Protein AF-A0A6M0C5G7-F1 (afdb_monomer_lite)

Radius of gyration: 16.17 Å; chains: 1; bounding box: 45×23×33 Å

Sequence (48 aa):
WFMNLADASEKLEAWRRHYNEDRPHSAIGYNVPISVHYPVGITSLPSG

Foldseek 3Di:
DAPDPVSVVVVVVVVVCCQQPPAQDVVVVRDHNVV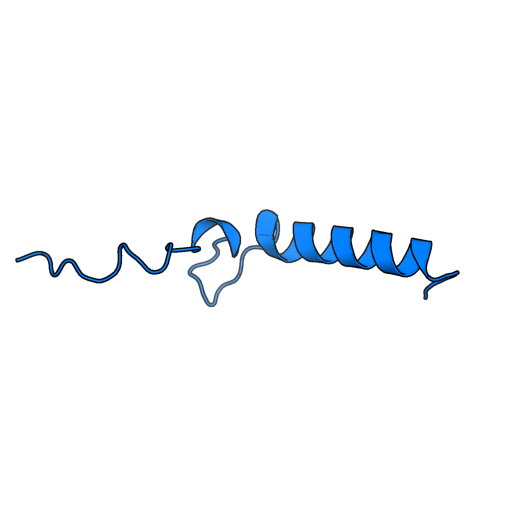PPDPPPPPPDDDD

Secondary structure (DSSP, 8-state):
--SSHHHHHHHHHHHHHIIIII--BGGGTTB-GGGG---TTSS-----

pLDDT: mean 85.79, std 17.35, range [44.25, 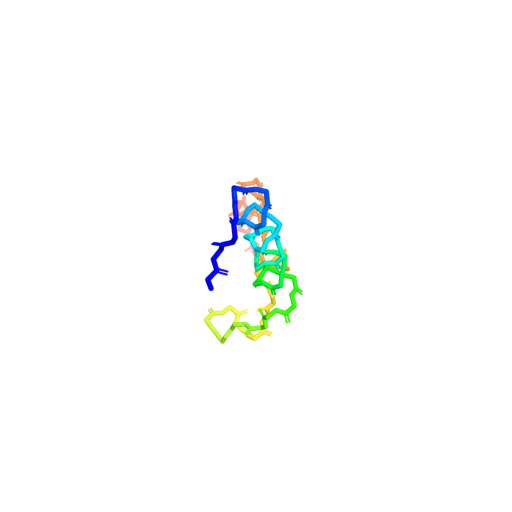98.06]

Structure (mmCIF, N/CA/C/O backbone):
data_AF-A0A6M0C5G7-F1
#
_entry.id   AF-A0A6M0C5G7-F1
#
loop_
_atom_site.group_PDB
_atom_site.id
_atom_site.type_symbol
_atom_site.label_atom_id
_atom_site.label_alt_id
_atom_site.label_comp_id
_atom_site.label_asym_id
_atom_site.label_entity_id
_atom_site.label_seq_id
_atom_site.pdbx_PDB_ins_code
_atom_site.Cartn_x
_atom_site.Cartn_y
_atom_site.Cartn_z
_atom_site.occupancy
_atom_site.B_iso_or_equiv
_atom_site.auth_seq_id
_atom_site.auth_comp_id
_atom_site.auth_asym_id
_atom_site.auth_atom_id
_atom_site.pdbx_PDB_model_num
ATOM 1 N N . TRP A 1 1 ? 11.570 -8.574 -7.021 1.00 85.06 1 TRP A N 1
ATOM 2 C CA . TRP A 1 1 ? 12.333 -8.021 -8.157 1.00 85.06 1 TRP A CA 1
ATOM 3 C C . TRP A 1 1 ? 11.436 -8.000 -9.386 1.00 85.06 1 TRP A C 1
ATOM 5 O O . TRP A 1 1 ? 10.615 -8.912 -9.519 1.00 85.06 1 TRP A O 1
ATOM 15 N N . PHE A 1 2 ? 11.545 -6.963 -10.219 1.00 92.75 2 PHE A N 1
ATOM 16 C CA . PHE A 1 2 ? 10.772 -6.830 -11.456 1.00 92.75 2 PHE A CA 1
ATOM 17 C C . PHE A 1 2 ? 11.665 -7.096 -12.657 1.00 92.75 2 PHE A C 1
ATOM 19 O O . PHE A 1 2 ? 12.784 -6.592 -12.713 1.00 92.75 2 PHE A O 1
ATOM 26 N N . MET A 1 3 ? 11.167 -7.883 -13.603 1.00 92.44 3 MET A N 1
ATOM 27 C CA . MET A 1 3 ? 11.916 -8.240 -14.808 1.00 92.44 3 MET A CA 1
ATOM 28 C C . MET A 1 3 ? 11.778 -7.181 -15.909 1.00 92.44 3 MET A C 1
ATOM 30 O O . MET A 1 3 ? 12.705 -6.976 -16.686 1.00 92.44 3 MET A O 1
ATOM 34 N N . ASN A 1 4 ? 10.629 -6.503 -15.975 1.00 96.12 4 ASN A N 1
ATOM 35 C CA . ASN A 1 4 ? 10.331 -5.391 -16.881 1.00 96.12 4 ASN A CA 1
ATOM 36 C C . ASN A 1 4 ? 9.103 -4.605 -16.367 1.00 96.12 4 ASN A C 1
ATOM 38 O O . ASN A 1 4 ? 8.550 -4.927 -15.313 1.00 96.12 4 ASN A O 1
ATOM 42 N N . LEU A 1 5 ? 8.671 -3.577 -17.107 1.00 97.62 5 LEU A N 1
ATOM 43 C CA . LEU A 1 5 ? 7.525 -2.744 -16.722 1.00 97.62 5 LEU A CA 1
ATOM 44 C C . LEU A 1 5 ? 6.200 -3.523 -16.682 1.00 97.62 5 LEU A C 1
ATOM 46 O O . LEU A 1 5 ? 5.402 -3.290 -15.782 1.00 97.62 5 LEU A O 1
ATOM 50 N N . ALA A 1 6 ? 5.981 -4.463 -17.605 1.00 97.75 6 ALA A N 1
ATOM 51 C CA . ALA A 1 6 ? 4.755 -5.262 -17.630 1.00 97.75 6 ALA A CA 1
ATOM 52 C C . ALA A 1 6 ? 4.645 -6.165 -16.388 1.00 97.75 6 ALA A C 1
ATOM 54 O O . ALA A 1 6 ? 3.604 -6.184 -15.738 1.00 97.75 6 ALA A O 1
ATOM 55 N N . ASP A 1 7 ? 5.743 -6.821 -15.999 1.00 97.88 7 ASP A N 1
ATOM 56 C CA . ASP A 1 7 ? 5.831 -7.617 -14.766 1.00 97.88 7 ASP A CA 1
ATOM 57 C C . ASP A 1 7 ? 5.602 -6.754 -13.512 1.00 97.88 7 ASP A C 1
ATOM 59 O O . ASP A 1 7 ? 4.940 -7.173 -12.562 1.00 97.88 7 ASP A O 1
ATOM 63 N N . ALA A 1 8 ? 6.105 -5.515 -13.509 1.00 97.75 8 ALA A N 1
ATOM 64 C CA . ALA A 1 8 ? 5.840 -4.573 -12.426 1.00 97.75 8 ALA A CA 1
ATOM 65 C C . ALA A 1 8 ? 4.357 -4.188 -12.334 1.00 97.75 8 ALA A C 1
ATOM 67 O O . ALA A 1 8 ? 3.793 -4.218 -11.240 1.00 97.75 8 ALA A O 1
ATOM 68 N N . SER A 1 9 ? 3.719 -3.873 -13.464 1.00 98.06 9 SER A N 1
ATOM 69 C CA . SER A 1 9 ? 2.291 -3.549 -13.519 1.00 98.06 9 SER A CA 1
ATOM 70 C C . SER A 1 9 ? 1.419 -4.716 -13.060 1.00 98.06 9 SER A C 1
ATOM 72 O O . SER A 1 9 ? 0.519 -4.517 -12.248 1.00 98.06 9 SER A O 1
ATOM 74 N N . GLU A 1 10 ? 1.708 -5.936 -13.515 1.00 98.06 10 GLU A N 1
ATOM 75 C CA . GLU A 1 10 ? 0.959 -7.131 -13.122 1.00 98.06 10 GLU A CA 1
ATOM 76 C C . GLU A 1 10 ? 1.046 -7.379 -11.612 1.00 98.06 10 GLU A C 1
ATOM 78 O O . GLU A 1 10 ? 0.025 -7.521 -10.935 1.00 98.06 10 GLU A O 1
ATOM 83 N N . LYS A 1 11 ? 2.262 -7.363 -11.058 1.00 97.62 11 LYS A N 1
ATOM 84 C CA . LYS A 1 11 ? 2.482 -7.567 -9.621 1.00 97.62 11 LYS A CA 1
ATOM 85 C C . LYS A 1 11 ? 1.844 -6.471 -8.773 1.00 97.62 11 LYS A C 1
ATOM 87 O O . LYS A 1 11 ? 1.342 -6.763 -7.688 1.00 97.62 11 LYS A O 1
ATOM 92 N N . LEU A 1 12 ? 1.852 -5.225 -9.245 1.00 97.62 12 LEU A N 1
ATOM 93 C CA . LEU A 1 12 ? 1.222 -4.110 -8.543 1.00 97.62 12 LEU A CA 1
ATOM 94 C C . LEU A 1 12 ? -0.305 -4.243 -8.526 1.00 97.62 12 LEU A C 1
ATOM 96 O O . LEU A 1 12 ? -0.910 -4.065 -7.471 1.00 97.62 12 LEU A O 1
ATOM 100 N N . GLU A 1 13 ? -0.927 -4.620 -9.645 1.00 97.81 13 GLU A N 1
ATOM 101 C CA . GLU A 1 13 ? -2.372 -4.870 -9.685 1.00 97.81 13 GLU A CA 1
ATOM 102 C C . GLU A 1 13 ? -2.772 -6.078 -8.836 1.00 97.81 13 GLU A C 1
ATOM 104 O O . GLU A 1 13 ? -3.769 -6.020 -8.113 1.00 97.81 13 GLU A O 1
ATOM 109 N N . ALA A 1 14 ? -1.973 -7.149 -8.855 1.00 98.00 14 ALA A N 1
ATOM 110 C CA . ALA A 1 14 ? -2.182 -8.299 -7.983 1.00 98.00 14 ALA A CA 1
ATOM 111 C C . ALA A 1 14 ? -2.110 -7.896 -6.501 1.00 98.00 14 ALA A C 1
ATOM 113 O O . ALA A 1 14 ? -2.985 -8.258 -5.713 1.00 98.00 14 ALA A O 1
ATOM 114 N N . TRP A 1 15 ? -1.115 -7.087 -6.126 1.00 97.56 15 TRP A N 1
ATOM 115 C CA . TRP A 1 15 ? -0.988 -6.575 -4.764 1.00 97.56 15 TRP A CA 1
ATOM 116 C C . TRP A 1 15 ? -2.162 -5.671 -4.373 1.00 97.56 15 TRP A C 1
ATOM 118 O O . TRP A 1 15 ? -2.712 -5.826 -3.283 1.00 97.56 15 TRP A O 1
ATOM 128 N N . ARG A 1 16 ? -2.584 -4.764 -5.264 1.00 97.75 16 ARG A N 1
ATOM 129 C CA . ARG A 1 16 ? -3.717 -3.856 -5.034 1.00 97.75 16 ARG A CA 1
ATOM 130 C C . ARG A 1 16 ? -5.006 -4.628 -4.761 1.00 97.75 16 ARG A C 1
ATOM 132 O O . ARG A 1 16 ? -5.722 -4.273 -3.828 1.00 97.75 16 ARG A O 1
ATOM 139 N N . ARG A 1 17 ? -5.295 -5.670 -5.550 1.00 97.12 17 ARG A N 1
ATOM 140 C CA . ARG A 1 17 ? -6.461 -6.545 -5.341 1.00 97.12 17 ARG A CA 1
ATOM 141 C C . ARG A 1 17 ? -6.367 -7.264 -4.004 1.00 97.12 17 ARG A C 1
ATOM 143 O O . ARG A 1 17 ? -7.224 -7.058 -3.158 1.00 97.12 17 ARG A O 1
ATOM 150 N N . HIS A 1 18 ? -5.274 -7.981 -3.754 1.00 97.56 18 HIS A N 1
ATOM 151 C CA . HIS A 1 18 ? -5.101 -8.7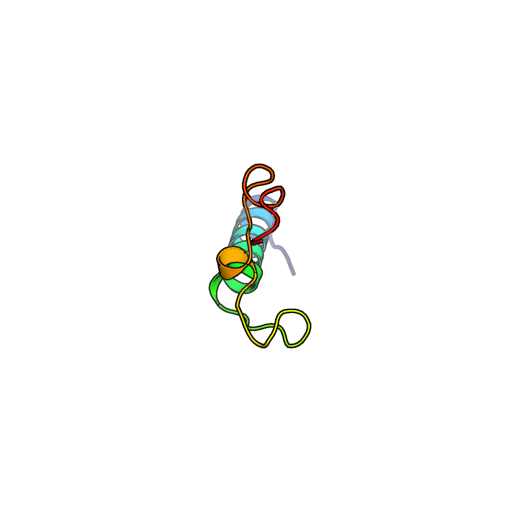31 -2.508 1.00 97.56 18 HIS A CA 1
ATOM 152 C C . HIS A 1 18 ? -5.215 -7.839 -1.258 1.00 97.56 18 HIS A C 1
ATOM 154 O O . HIS A 1 18 ? -5.870 -8.192 -0.280 1.00 97.56 18 HIS A O 1
ATOM 160 N N . TYR A 1 19 ? -4.604 -6.652 -1.277 1.00 96.69 19 TYR A N 1
ATOM 161 C CA . TYR A 1 19 ? -4.691 -5.720 -0.154 1.00 96.69 19 TYR A CA 1
ATOM 162 C C . TYR A 1 19 ? -6.124 -5.233 0.085 1.00 96.69 19 TYR A C 1
ATOM 164 O O . TYR A 1 19 ? -6.557 -5.150 1.232 1.00 96.69 19 TYR A O 1
ATOM 172 N N . ASN A 1 20 ? -6.851 -4.902 -0.981 1.00 95.62 20 ASN A N 1
ATOM 173 C CA . ASN A 1 20 ? -8.177 -4.302 -0.866 1.00 95.62 20 ASN A CA 1
ATOM 174 C C . ASN A 1 20 ? -9.303 -5.320 -0.670 1.00 95.62 20 ASN A C 1
ATOM 176 O O . ASN A 1 20 ? -10.312 -4.971 -0.058 1.00 95.62 20 ASN A O 1
ATOM 180 N N . GLU A 1 21 ? -9.143 -6.532 -1.194 1.00 95.81 21 GLU A N 1
ATOM 181 C CA . GLU A 1 21 ? -10.214 -7.525 -1.328 1.00 95.81 21 GLU A CA 1
ATOM 182 C C . GLU A 1 21 ? -10.026 -8.724 -0.394 1.00 95.81 21 GLU A C 1
ATOM 184 O O . GLU A 1 21 ? -11.021 -9.231 0.113 1.00 95.81 21 GLU A O 1
ATOM 189 N N . ASP A 1 22 ? -8.785 -9.117 -0.086 1.00 96.56 22 ASP A N 1
ATOM 190 C CA . ASP A 1 22 ? -8.517 -10.373 0.633 1.00 96.56 22 ASP A CA 1
ATOM 191 C C . ASP A 1 22 ? -7.938 -10.161 2.034 1.00 96.56 22 ASP A C 1
ATOM 193 O O . ASP A 1 22 ? -8.102 -11.003 2.918 1.00 96.56 22 ASP A O 1
ATOM 197 N N . ARG A 1 23 ? -7.231 -9.047 2.264 1.00 96.44 23 ARG A N 1
ATOM 198 C CA . ARG A 1 23 ? -6.506 -8.819 3.518 1.00 96.44 23 ARG A CA 1
ATOM 199 C C . ARG A 1 23 ? -7.377 -8.101 4.558 1.00 96.44 23 ARG A C 1
ATOM 201 O O . ARG A 1 23 ? -7.657 -6.912 4.391 1.00 96.44 23 ARG A O 1
ATOM 208 N N . PRO A 1 24 ? -7.755 -8.754 5.673 1.00 95.00 24 PRO A N 1
ATOM 209 C CA . PRO A 1 24 ? -8.440 -8.082 6.768 1.00 95.00 24 PRO A CA 1
ATOM 210 C C . PRO A 1 24 ? -7.481 -7.178 7.552 1.00 95.00 24 PRO A C 1
ATOM 212 O O . PRO A 1 24 ? -6.328 -7.533 7.813 1.00 95.00 24 PRO A O 1
ATOM 215 N N . HIS A 1 25 ? -7.967 -6.006 7.957 1.00 95.00 25 HIS A N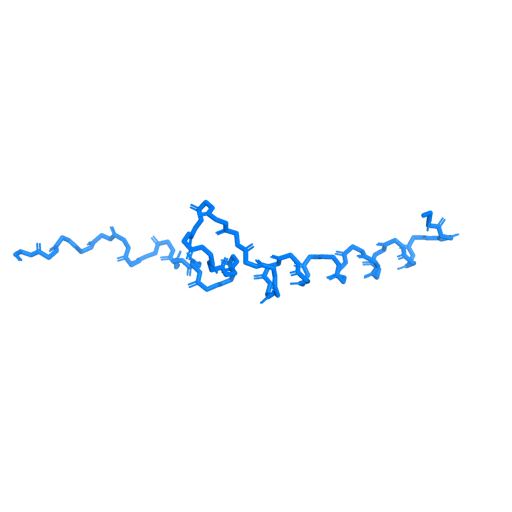 1
ATOM 216 C CA . HIS A 1 25 ? -7.185 -5.003 8.679 1.00 95.00 25 HIS A CA 1
ATOM 217 C C . HIS A 1 25 ? -7.834 -4.684 10.028 1.00 95.00 25 HIS A C 1
ATOM 219 O O . HIS A 1 25 ? -8.993 -4.278 10.101 1.00 95.00 25 HIS A O 1
ATOM 225 N N . SER A 1 26 ? -7.075 -4.812 11.118 1.00 95.25 26 SER A N 1
ATOM 226 C CA . SER A 1 26 ? -7.575 -4.560 12.478 1.00 95.25 26 SER A CA 1
ATOM 227 C C . SER A 1 26 ? -8.060 -3.119 12.683 1.00 95.25 26 SER A C 1
ATOM 229 O O . SER A 1 26 ? -9.044 -2.905 13.383 1.00 95.25 26 SER A O 1
ATOM 231 N N . ALA A 1 27 ? -7.438 -2.144 12.011 1.00 93.81 27 ALA A N 1
ATOM 232 C CA . ALA A 1 27 ? -7.829 -0.731 12.059 1.00 93.81 27 ALA A CA 1
ATOM 233 C C . ALA A 1 27 ? -9.260 -0.457 11.551 1.00 93.81 27 ALA A C 1
ATOM 235 O O . ALA A 1 27 ? -9.839 0.566 11.899 1.00 93.81 27 ALA A O 1
ATOM 236 N N . ILE A 1 28 ? -9.833 -1.368 10.757 1.00 92.31 28 ILE A N 1
ATOM 237 C CA . ILE A 1 28 ? -11.209 -1.294 10.233 1.00 92.31 28 ILE A CA 1
ATOM 238 C C . ILE A 1 28 ? -12.061 -2.477 10.716 1.00 92.31 28 ILE A C 1
ATOM 240 O O . ILE A 1 28 ? -12.973 -2.935 10.029 1.00 92.31 28 ILE A O 1
ATOM 244 N N . GLY A 1 29 ? -11.751 -2.999 11.906 1.00 95.38 29 GLY A N 1
ATOM 245 C CA . GLY A 1 29 ? -12.540 -4.053 12.545 1.00 95.38 29 GLY A CA 1
ATOM 246 C C . GLY A 1 29 ? -12.341 -5.439 11.934 1.00 95.38 29 GLY A C 1
ATOM 247 O O . GLY A 1 29 ? -13.282 -6.219 11.898 1.00 95.38 29 GLY A O 1
ATOM 248 N N . TYR A 1 30 ? -11.132 -5.739 11.445 1.00 95.12 30 TYR A N 1
ATOM 249 C CA . TYR A 1 30 ? -10.801 -6.990 10.744 1.00 95.12 30 TYR A CA 1
ATOM 250 C C . TYR A 1 30 ? -11.574 -7.203 9.437 1.00 95.12 30 TYR A C 1
ATOM 252 O O . TYR A 1 30 ? -11.694 -8.324 8.955 1.00 95.12 30 TYR A O 1
ATOM 260 N N . ASN A 1 31 ? -12.033 -6.116 8.823 1.00 94.31 31 ASN A N 1
ATOM 261 C CA . ASN A 1 31 ? -12.638 -6.135 7.499 1.00 94.31 31 ASN A CA 1
ATOM 262 C C . ASN A 1 31 ? -11.601 -5.877 6.400 1.00 94.31 31 ASN A C 1
ATOM 264 O O . ASN A 1 31 ? -10.495 -5.391 6.662 1.00 94.31 31 ASN A O 1
ATOM 268 N N . VAL A 1 32 ? -11.968 -6.192 5.158 1.00 95.88 32 VAL A N 1
ATOM 269 C CA . VAL A 1 32 ? -11.182 -5.856 3.962 1.00 95.88 32 VAL A CA 1
ATOM 270 C C . VAL A 1 32 ? -11.506 -4.424 3.507 1.00 95.88 32 VAL A C 1
ATOM 272 O O . VAL A 1 32 ? -12.661 -4.007 3.629 1.00 95.88 32 VAL A O 1
ATOM 275 N N . PRO A 1 33 ? -10.545 -3.638 2.988 1.00 94.94 33 PRO A N 1
ATOM 276 C CA . PRO A 1 33 ? -10.764 -2.229 2.645 1.00 94.94 33 PRO A CA 1
ATOM 277 C C . PRO A 1 33 ? -11.959 -1.963 1.721 1.00 94.94 33 PRO A C 1
ATOM 279 O O . PRO A 1 33 ? -12.679 -0.987 1.924 1.00 94.94 33 PRO A O 1
ATOM 282 N N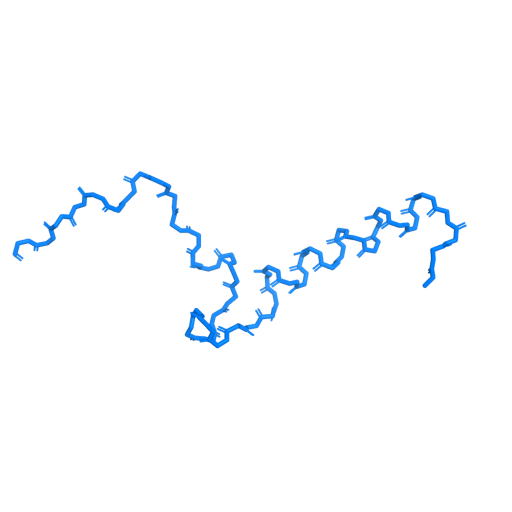 . ILE A 1 34 ? -12.223 -2.837 0.744 1.00 93.94 34 ILE A N 1
ATOM 283 C CA . ILE A 1 34 ? -13.354 -2.660 -0.178 1.00 93.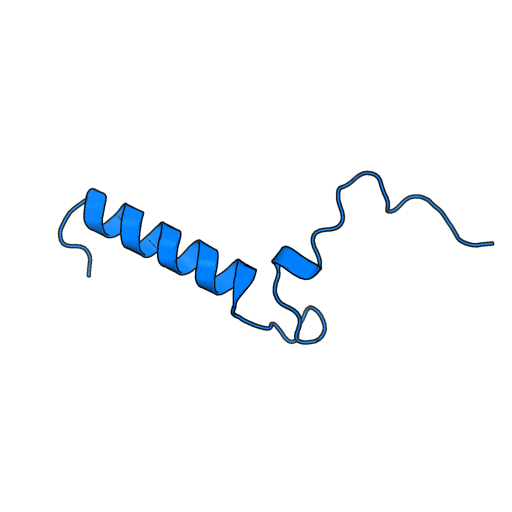94 34 ILE A CA 1
ATOM 284 C C . ILE A 1 34 ? -14.718 -2.722 0.528 1.00 93.94 34 ILE A C 1
ATOM 286 O O . ILE A 1 34 ? -15.659 -2.053 0.112 1.00 93.94 34 ILE A O 1
ATOM 290 N N . SER A 1 35 ? -14.820 -3.467 1.631 1.00 92.06 35 SER A N 1
ATOM 291 C CA . SER A 1 35 ? -16.076 -3.636 2.378 1.00 92.06 35 SER A CA 1
ATOM 292 C C . SER A 1 35 ? -16.474 -2.407 3.202 1.00 92.06 35 SER A C 1
ATOM 294 O O . SER A 1 35 ? -17.635 -2.270 3.576 1.00 92.06 35 SER A O 1
ATOM 296 N N . VAL A 1 36 ? -15.526 -1.501 3.465 1.00 87.75 36 VAL A N 1
ATOM 297 C CA . VAL A 1 36 ? -15.743 -0.273 4.248 1.00 87.75 36 VAL A CA 1
ATOM 298 C C . VAL A 1 36 ? -15.752 0.982 3.377 1.00 87.75 36 VAL A C 1
ATOM 300 O O . VAL A 1 36 ? -15.740 2.098 3.895 1.00 87.75 36 VAL A O 1
ATOM 303 N N . HIS A 1 37 ? -15.767 0.825 2.050 1.00 76.94 37 HIS A N 1
ATOM 304 C CA . HIS A 1 37 ? -15.866 1.945 1.126 1.00 76.94 37 HIS A CA 1
ATOM 305 C C . HIS A 1 37 ? -17.277 2.547 1.178 1.00 76.94 37 HIS A C 1
ATOM 307 O O . HIS A 1 37 ? -18.160 2.200 0.393 1.00 76.94 37 HIS A O 1
ATOM 313 N N . TYR A 1 38 ? -17.492 3.481 2.100 1.00 63.38 38 TYR A N 1
ATOM 314 C CA . TYR A 1 38 ? -18.672 4.335 2.088 1.00 63.38 38 TYR A CA 1
ATOM 315 C C . TYR A 1 38 ? -18.551 5.291 0.895 1.00 63.38 38 TYR A C 1
ATOM 317 O O . TYR A 1 38 ? -17.607 6.086 0.858 1.00 63.38 38 TYR A O 1
ATOM 325 N N . PRO A 1 39 ? -19.453 5.255 -0.105 1.00 62.25 39 PRO A N 1
ATOM 326 C CA . PRO A 1 39 ? -19.468 6.311 -1.097 1.00 62.25 39 PRO A CA 1
ATOM 327 C C . PRO A 1 39 ? -19.761 7.620 -0.362 1.00 62.25 39 PRO A C 1
ATOM 329 O O . PRO A 1 39 ? -20.632 7.683 0.506 1.00 62.25 39 PRO A O 1
ATOM 332 N N . VAL A 1 40 ? -19.011 8.659 -0.719 1.00 56.22 40 VAL A N 1
ATOM 333 C CA . VAL A 1 40 ? -18.945 9.988 -0.079 1.00 56.22 40 VAL A CA 1
ATOM 334 C C . VAL A 1 40 ? -20.318 10.694 0.071 1.00 56.22 40 VAL A C 1
ATOM 336 O O . VAL A 1 40 ? -20.401 11.759 0.667 1.00 56.22 40 VAL A O 1
ATOM 339 N N . GLY A 1 41 ? -21.417 10.098 -0.405 1.00 56.66 41 GLY A N 1
ATOM 340 C CA . GLY A 1 41 ? -22.784 10.613 -0.303 1.00 56.66 41 GLY A CA 1
ATOM 341 C C . GLY A 1 41 ? -23.705 9.994 0.764 1.00 56.66 41 GLY A C 1
ATOM 342 O O . GLY A 1 41 ? -24.835 10.460 0.853 1.00 56.66 41 GLY A O 1
ATOM 343 N N . ILE A 1 42 ? -23.305 8.977 1.549 1.00 55.91 42 ILE A N 1
ATOM 344 C CA . ILE A 1 42 ? -24.213 8.346 2.551 1.00 55.91 42 ILE A CA 1
ATOM 345 C C . ILE A 1 42 ? -23.944 8.771 4.009 1.00 55.91 42 ILE A C 1
ATOM 347 O O . ILE A 1 42 ? -24.716 8.435 4.901 1.00 55.91 42 ILE A O 1
ATOM 351 N N . THR A 1 43 ? -22.876 9.521 4.291 1.00 53.28 43 THR A N 1
ATOM 352 C CA . THR A 1 43 ? -22.460 9.861 5.670 1.00 53.28 43 THR A CA 1
ATOM 353 C C . THR A 1 43 ? -23.123 11.109 6.266 1.00 53.28 43 THR A C 1
ATOM 355 O O . THR A 1 43 ? -22.679 11.601 7.300 1.00 53.28 43 THR A O 1
ATOM 358 N N . SER A 1 44 ? -24.195 11.626 5.663 1.00 53.19 44 SER A N 1
ATOM 359 C CA . SER A 1 44 ? -24.939 12.789 6.173 1.00 53.19 44 SER A CA 1
ATOM 360 C C . SER A 1 44 ? -26.423 12.500 6.409 1.00 53.19 44 SER A C 1
ATOM 362 O O . SER A 1 44 ? -27.285 13.308 6.078 1.00 53.19 44 SER A O 1
ATOM 364 N N . LEU A 1 45 ? -26.735 11.372 7.046 1.00 52.50 45 LEU A N 1
ATOM 365 C CA . LEU A 1 45 ? -28.013 11.209 7.740 1.00 52.50 45 LEU A CA 1
ATOM 366 C C . LEU A 1 45 ? -27.745 10.963 9.229 1.00 52.50 45 LEU A C 1
ATOM 368 O O . LEU A 1 45 ? -27.308 9.870 9.592 1.00 52.50 45 LEU A O 1
ATOM 372 N N . PRO A 1 46 ? -27.967 11.961 10.106 1.00 52.28 46 PRO A N 1
ATOM 373 C CA . PRO A 1 46 ? -28.062 11.692 11.528 1.00 52.28 46 PRO A CA 1
ATOM 374 C C . PRO A 1 46 ? -29.353 10.899 11.757 1.00 52.28 46 PRO A C 1
ATOM 376 O O . PRO A 1 46 ? -30.446 11.391 11.470 1.00 52.28 46 PRO A O 1
ATOM 379 N N . SER A 1 47 ? -29.233 9.662 12.242 1.00 54.72 47 SER A N 1
ATOM 380 C CA . SER A 1 47 ? -30.377 8.973 12.840 1.00 54.72 47 SER A CA 1
ATOM 381 C C . SER A 1 47 ? -30.810 9.775 14.064 1.00 54.72 47 SER A C 1
ATOM 383 O O . SER A 1 47 ? -29.995 10.014 14.958 1.00 54.72 47 SER A O 1
ATOM 385 N N . GLY A 1 48 ? -32.058 10.246 14.037 1.00 44.25 48 GLY A N 1
ATOM 386 C CA . GLY A 1 48 ? -32.734 10.823 15.199 1.00 44.25 48 GLY A CA 1
ATOM 387 C C . GLY A 1 48 ? -33.021 9.802 16.289 1.00 44.25 48 GLY A C 1
ATOM 388 O O . GLY A 1 48 ? -32.763 8.594 16.072 1.00 44.25 48 GLY A O 1
#